Protein AF-A0A136JT56-F1 (afdb_monomer_lite)

Sequence (57 aa):
MYDRHQRVESLIRELVAAFIQQEANTDPLITVTRVTSSPDYRRMTVFFYYHPRRSRK

Secondary structure (DSSP, 8-state):
--HHHHHHHHHHHHHHHHHHHHHS-SSSEEEEEEEEE-TTSS-EEEEEEEE------

Structure (mmCIF, N/CA/C/O backbone):
data_AF-A0A136JT56-F1
#
_entry.id   AF-A0A136JT56-F1
#
loop_
_atom_site.group_PDB
_atom_site.id
_atom_site.type_symbol
_atom_site.label_atom_id
_atom_site.label_alt_id
_atom_site.label_comp_id
_atom_site.label_asym_id
_atom_site.label_entity_id
_atom_site.label_seq_id
_atom_site.pdbx_PDB_ins_code
_atom_site.Cartn_x
_atom_site.Cartn_y
_atom_site.Cartn_z
_atom_site.occupancy
_atom_site.B_iso_or_equiv
_atom_site.auth_seq_id
_atom_site.auth_comp_id
_atom_site.auth_asym_id
_atom_site.auth_atom_id
_atom_site.pdbx_PDB_model_num
ATOM 1 N N . MET A 1 1 ? 10.257 -9.501 -16.736 1.00 49.09 1 MET A N 1
ATOM 2 C CA . MET A 1 1 ? 10.983 -8.638 -15.771 1.00 49.09 1 MET A CA 1
ATOM 3 C C . MET A 1 1 ? 10.079 -7.882 -14.783 1.00 49.09 1 MET A C 1
ATOM 5 O O . MET A 1 1 ? 10.615 -7.261 -13.879 1.00 49.09 1 MET A O 1
ATOM 9 N N . TYR A 1 2 ? 8.743 -7.960 -14.881 1.00 60.41 2 TYR A N 1
ATOM 10 C CA . TYR A 1 2 ? 7.813 -7.195 -14.024 1.00 60.41 2 TYR A CA 1
ATOM 11 C C . TYR A 1 2 ? 7.412 -7.913 -12.711 1.00 60.41 2 TYR A C 1
ATOM 13 O O . TYR A 1 2 ? 7.021 -7.281 -11.736 1.00 60.41 2 TYR A O 1
ATOM 21 N N . ASP A 1 3 ? 7.589 -9.235 -12.662 1.00 80.31 3 ASP A N 1
ATOM 22 C CA . ASP A 1 3 ? 7.056 -10.113 -11.610 1.00 80.31 3 ASP A CA 1
ATOM 23 C C . ASP A 1 3 ? 7.702 -9.887 -10.227 1.00 80.31 3 ASP A C 1
ATOM 25 O O . ASP A 1 3 ? 7.031 -9.790 -9.202 1.00 80.31 3 ASP A O 1
ATOM 29 N N . ARG A 1 4 ? 9.030 -9.693 -10.185 1.00 85.69 4 ARG A N 1
ATOM 30 C CA . ARG A 1 4 ? 9.757 -9.515 -8.915 1.00 85.69 4 ARG A CA 1
ATOM 31 C C . ARG A 1 4 ? 9.378 -8.215 -8.206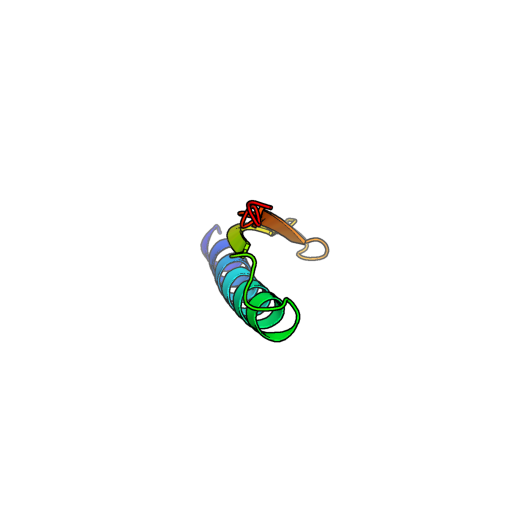 1.00 85.69 4 ARG A C 1
ATOM 33 O O . ARG A 1 4 ? 9.209 -8.225 -6.991 1.00 85.69 4 ARG A O 1
ATOM 40 N N . HIS A 1 5 ? 9.235 -7.115 -8.948 1.00 89.44 5 HIS A N 1
ATOM 41 C CA . HIS A 1 5 ? 8.797 -5.838 -8.380 1.00 89.44 5 HIS A CA 1
ATOM 42 C C . HIS A 1 5 ? 7.381 -5.942 -7.822 1.00 89.44 5 HIS A C 1
ATOM 44 O O . HIS A 1 5 ? 7.172 -5.608 -6.660 1.00 89.44 5 HIS A O 1
ATOM 50 N N . GLN A 1 6 ? 6.448 -6.511 -8.589 1.00 90.12 6 GLN A N 1
ATOM 51 C CA . GLN A 1 6 ? 5.071 -6.707 -8.134 1.00 90.12 6 GLN A CA 1
ATOM 52 C C . GLN A 1 6 ? 4.985 -7.592 -6.889 1.00 90.12 6 GLN A C 1
ATOM 54 O O . GLN A 1 6 ? 4.242 -7.282 -5.958 1.00 90.12 6 GLN A O 1
ATOM 59 N N . ARG A 1 7 ? 5.777 -8.668 -6.831 1.00 91.31 7 ARG A N 1
ATOM 60 C CA . ARG A 1 7 ? 5.803 -9.555 -5.666 1.00 91.31 7 ARG A CA 1
ATOM 61 C C . ARG A 1 7 ? 6.311 -8.841 -4.417 1.00 91.31 7 ARG A C 1
ATOM 63 O O . ARG A 1 7 ? 5.709 -8.973 -3.356 1.00 91.31 7 ARG A O 1
ATOM 70 N N . VAL A 1 8 ? 7.390 -8.071 -4.543 1.00 92.56 8 VAL A N 1
ATOM 71 C CA . VAL A 1 8 ? 7.928 -7.273 -3.432 1.00 92.56 8 VAL A CA 1
ATOM 72 C C . VAL A 1 8 ? 6.915 -6.217 -2.988 1.00 92.56 8 VAL A C 1
ATOM 74 O O . VAL A 1 8 ? 6.649 -6.097 -1.797 1.00 92.56 8 VAL A O 1
ATOM 77 N N . GLU A 1 9 ? 6.299 -5.497 -3.923 1.00 93.88 9 GLU A N 1
ATOM 78 C CA . GLU A 1 9 ? 5.282 -4.484 -3.620 1.00 93.88 9 GLU A CA 1
ATOM 79 C C . GLU A 1 9 ? 4.064 -5.079 -2.903 1.00 93.88 9 GLU A C 1
ATOM 81 O O . GLU A 1 9 ? 3.574 -4.479 -1.947 1.00 93.88 9 GLU A O 1
ATOM 86 N N . SER A 1 10 ? 3.612 -6.277 -3.296 1.00 93.12 10 SER A N 1
ATOM 87 C CA . SER A 1 10 ? 2.502 -6.967 -2.624 1.00 93.12 10 SER A CA 1
ATOM 88 C C . SER A 1 10 ? 2.847 -7.357 -1.188 1.00 93.12 10 SER A C 1
ATOM 90 O O . SER A 1 10 ? 2.057 -7.097 -0.283 1.00 93.12 10 SER A O 1
ATOM 92 N N . LEU A 1 11 ? 4.035 -7.931 -0.965 1.00 94.38 11 LEU A N 1
ATOM 93 C CA . LEU A 1 11 ? 4.487 -8.324 0.375 1.00 94.38 11 LEU A CA 1
ATOM 94 C C . LEU A 1 11 ? 4.607 -7.112 1.301 1.00 94.38 11 LEU A C 1
ATOM 96 O O . LEU A 1 11 ? 4.158 -7.140 2.444 1.00 94.38 11 LEU A O 1
ATOM 100 N N . ILE A 1 12 ? 5.177 -6.021 0.793 1.00 94.56 12 ILE A N 1
ATOM 101 C CA . ILE A 1 12 ? 5.338 -4.787 1.563 1.00 94.56 12 ILE A CA 1
ATOM 102 C C . ILE A 1 12 ? 3.980 -4.166 1.872 1.00 94.56 12 ILE A C 1
ATOM 104 O O . ILE A 1 12 ? 3.770 -3.695 2.985 1.00 94.56 12 ILE A O 1
ATOM 108 N N . ARG A 1 13 ? 3.033 -4.199 0.928 1.00 93.88 13 ARG A N 1
ATOM 109 C CA . ARG A 1 13 ? 1.669 -3.714 1.159 1.00 93.88 13 ARG A CA 1
ATOM 110 C C . ARG A 1 13 ? 1.011 -4.423 2.343 1.00 93.88 13 ARG A C 1
ATOM 112 O O . ARG A 1 13 ? 0.419 -3.753 3.183 1.00 93.88 13 ARG A O 1
ATOM 119 N N . GLU A 1 14 ? 1.118 -5.747 2.407 1.00 93.12 14 GLU A N 1
ATOM 120 C CA . GLU A 1 14 ? 0.540 -6.547 3.493 1.00 93.12 14 GLU A CA 1
ATOM 121 C C . GLU A 1 14 ? 1.225 -6.272 4.833 1.00 93.12 14 GLU A C 1
ATOM 123 O O . GLU A 1 14 ? 0.544 -6.027 5.828 1.00 93.12 14 GLU A O 1
ATOM 128 N N . LEU A 1 15 ? 2.561 -6.220 4.849 1.00 94.06 15 LEU A N 1
ATOM 129 C CA . LEU A 1 15 ? 3.331 -5.899 6.053 1.00 94.06 15 LEU A CA 1
ATOM 130 C C . LEU A 1 15 ? 2.986 -4.515 6.604 1.00 94.06 15 LEU A C 1
ATOM 132 O O . LEU A 1 15 ? 2.776 -4.361 7.804 1.00 94.06 15 LEU A O 1
ATOM 136 N N . VAL A 1 16 ? 2.897 -3.509 5.733 1.00 92.69 16 VAL A N 1
ATOM 137 C CA . VAL A 1 16 ? 2.562 -2.144 6.146 1.00 92.69 16 VAL A CA 1
ATOM 138 C C . VAL A 1 16 ? 1.118 -2.057 6.633 1.00 92.69 16 VAL A C 1
ATOM 140 O O . VAL A 1 16 ? 0.866 -1.400 7.638 1.00 92.69 16 VAL A O 1
ATOM 143 N N . ALA A 1 17 ? 0.171 -2.738 5.980 1.00 89.44 17 ALA A N 1
ATOM 144 C CA . ALA A 1 17 ? -1.214 -2.780 6.444 1.00 89.44 17 ALA A CA 1
ATOM 145 C C . ALA A 1 17 ? -1.328 -3.412 7.842 1.00 89.44 17 ALA A C 1
ATOM 147 O O . ALA A 1 17 ? -1.993 -2.849 8.710 1.00 89.44 17 ALA A O 1
ATOM 148 N N . ALA A 1 18 ? -0.633 -4.529 8.076 1.00 89.94 18 ALA A N 1
ATOM 149 C CA . ALA A 1 18 ? -0.603 -5.193 9.377 1.00 89.94 18 ALA A CA 1
ATOM 150 C C . ALA A 1 18 ? 0.060 -4.322 10.455 1.00 89.94 18 ALA A C 1
ATOM 152 O O .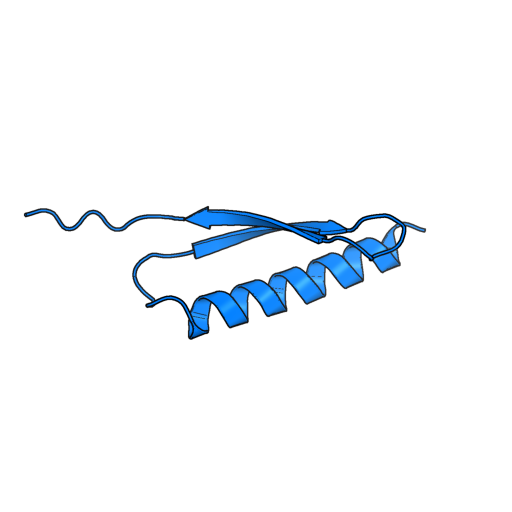 ALA A 1 18 ? -0.470 -4.198 11.556 1.00 89.94 18 ALA A O 1
ATOM 153 N N . PHE A 1 19 ? 1.182 -3.676 10.128 1.00 90.25 19 PHE A N 1
ATOM 154 C CA . PHE A 1 19 ? 1.876 -2.767 11.040 1.00 90.25 19 PHE A CA 1
ATOM 155 C C . PHE A 1 19 ? 0.993 -1.582 11.440 1.00 90.25 19 PHE A C 1
ATOM 157 O O . PHE A 1 19 ? 0.831 -1.298 12.622 1.00 90.25 19 PHE A O 1
ATOM 164 N N . ILE A 1 20 ? 0.362 -0.925 10.463 1.00 86.81 20 ILE A N 1
ATOM 165 C CA . ILE A 1 20 ? -0.541 0.199 10.726 1.00 86.81 20 ILE A CA 1
ATOM 166 C C . ILE A 1 20 ? -1.722 -0.246 11.592 1.00 86.81 20 ILE A C 1
ATOM 168 O O . ILE A 1 20 ? -2.105 0.490 12.490 1.00 86.81 20 ILE A O 1
ATOM 172 N N . GLN A 1 21 ? -2.285 -1.433 11.359 1.00 83.69 21 GLN A N 1
ATOM 173 C CA . GLN A 1 21 ? -3.390 -1.949 12.169 1.00 83.69 21 GLN A CA 1
ATOM 174 C C . GLN A 1 21 ? -3.003 -2.170 13.642 1.00 83.69 21 GLN A C 1
ATOM 176 O O . GLN A 1 21 ? -3.865 -2.073 14.511 1.00 83.69 21 GLN A O 1
ATOM 181 N N . GLN A 1 22 ? -1.738 -2.500 13.916 1.00 85.06 22 GLN A N 1
ATOM 182 C CA . GLN A 1 22 ? -1.236 -2.718 15.275 1.00 85.06 22 GLN A CA 1
ATOM 183 C C . GLN A 1 22 ? -0.875 -1.407 15.981 1.00 85.06 22 GLN A C 1
ATOM 185 O O . GLN A 1 22 ? -1.179 -1.246 17.159 1.00 85.06 22 GLN A O 1
ATOM 190 N N . GLU A 1 23 ? -0.227 -0.485 15.269 1.00 82.38 23 GLU A N 1
ATOM 191 C CA . GLU A 1 23 ? 0.297 0.762 15.841 1.00 82.38 23 GLU A CA 1
ATOM 192 C C . GLU A 1 23 ? -0.734 1.893 15.874 1.00 82.38 23 GLU A C 1
ATOM 194 O O . GLU A 1 23 ? -0.759 2.703 16.802 1.00 82.38 23 GLU A O 1
ATO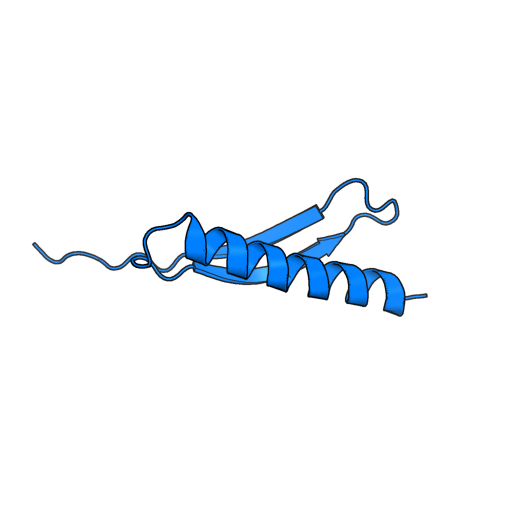M 199 N N . ALA A 1 24 ? -1.597 1.982 14.860 1.00 74.31 24 ALA A N 1
ATOM 200 C CA . ALA A 1 24 ? -2.691 2.935 14.878 1.00 74.31 24 ALA A CA 1
ATOM 201 C C . ALA A 1 24 ? -3.839 2.352 15.705 1.00 74.31 24 ALA A C 1
ATOM 203 O O . ALA A 1 24 ? -4.254 1.212 15.499 1.00 74.31 24 ALA A O 1
ATOM 204 N N . ASN A 1 25 ? -4.412 3.162 16.601 1.00 65.12 25 ASN A N 1
ATOM 205 C CA . ASN A 1 25 ? -5.728 2.858 17.157 1.00 65.12 25 ASN A CA 1
ATOM 206 C C . ASN A 1 25 ? -6.674 2.505 15.998 1.00 65.12 25 ASN A C 1
ATOM 208 O O . ASN A 1 25 ? -6.722 3.229 15.004 1.00 65.12 25 ASN A O 1
ATOM 212 N N . THR A 1 26 ? -7.450 1.426 16.142 1.00 63.28 26 THR A N 1
ATOM 213 C CA . THR A 1 26 ? -8.404 0.926 15.125 1.00 63.28 26 THR A CA 1
ATOM 214 C C . THR A 1 26 ? -9.418 1.966 14.641 1.00 63.28 26 THR A C 1
ATOM 216 O O . THR A 1 26 ? -10.123 1.736 13.660 1.00 63.28 26 THR A O 1
ATOM 219 N N . ASP A 1 27 ? -9.504 3.096 15.336 1.00 64.19 27 ASP A N 1
ATOM 220 C CA . ASP A 1 27 ? -10.244 4.271 14.925 1.00 64.19 27 ASP A CA 1
ATOM 221 C C . ASP A 1 27 ? -9.236 5.419 14.758 1.00 64.19 27 ASP A C 1
ATOM 223 O O . ASP A 1 27 ? -8.740 5.945 15.763 1.00 64.19 27 ASP A O 1
ATOM 227 N N . PRO A 1 28 ? -8.846 5.776 13.522 1.00 66.50 28 PRO A N 1
ATOM 228 C CA . PRO A 1 28 ? -9.586 5.640 12.259 1.00 66.50 28 PRO A CA 1
ATOM 229 C C . PRO A 1 28 ? -9.102 4.533 11.305 1.00 66.50 28 PRO A C 1
ATOM 231 O O . PRO A 1 28 ? -7.946 4.120 11.317 1.00 66.50 28 PRO A O 1
ATOM 234 N N . LEU A 1 29 ? -9.985 4.130 10.382 1.00 79.94 29 LEU A N 1
ATOM 235 C CA . LEU A 1 29 ? -9.679 3.158 9.329 1.00 79.94 29 LEU A CA 1
ATOM 236 C C . LEU A 1 29 ? -8.621 3.710 8.358 1.00 79.94 29 LEU A C 1
ATOM 238 O O . LEU A 1 29 ? -8.869 4.672 7.622 1.00 79.94 29 LEU A O 1
ATOM 242 N N . ILE A 1 30 ? -7.461 3.055 8.320 1.00 84.88 30 ILE A N 1
ATOM 243 C CA . ILE A 1 30 ? -6.380 3.335 7.371 1.00 84.88 30 ILE A CA 1
ATOM 244 C C . ILE A 1 30 ? -6.318 2.201 6.348 1.00 84.88 30 ILE A C 1
ATOM 246 O O . ILE A 1 30 ? -6.264 1.029 6.707 1.00 84.88 30 ILE A O 1
ATOM 250 N N . THR A 1 31 ? -6.339 2.540 5.060 1.00 87.88 31 THR A N 1
ATOM 251 C CA . THR A 1 31 ? -6.294 1.572 3.953 1.00 87.88 31 THR A CA 1
ATOM 252 C C . THR A 1 31 ? -5.077 1.828 3.076 1.00 87.88 31 THR A C 1
ATOM 254 O O . THR A 1 31 ? -4.956 2.899 2.484 1.00 87.88 31 THR A O 1
ATOM 257 N N . VAL A 1 32 ? -4.190 0.841 2.939 1.00 89.38 32 VAL A N 1
ATOM 258 C CA . VAL A 1 32 ? -3.048 0.913 2.016 1.00 89.38 32 VAL A CA 1
ATOM 259 C C . VAL A 1 32 ? -3.522 0.577 0.601 1.00 89.38 32 VAL A C 1
ATOM 261 O O . VAL A 1 32 ? -3.969 -0.537 0.339 1.00 89.38 32 VAL A O 1
ATOM 264 N N . THR A 1 33 ? -3.439 1.531 -0.327 1.00 90.62 33 THR A N 1
ATOM 265 C CA . THR A 1 33 ? -3.996 1.383 -1.683 1.00 90.62 33 THR A CA 1
ATOM 266 C C . THR A 1 33 ? -2.962 0.889 -2.682 1.00 90.62 33 THR A C 1
ATOM 268 O O . THR A 1 33 ? -3.269 0.057 -3.537 1.00 90.62 33 THR A O 1
ATOM 271 N N . ARG A 1 34 ? -1.725 1.380 -2.582 1.00 92.06 34 ARG A N 1
ATOM 272 C CA . ARG A 1 34 ? -0.656 1.059 -3.528 1.00 92.06 34 ARG A CA 1
ATOM 273 C C . ARG A 1 34 ? 0.709 1.171 -2.870 1.00 92.06 34 ARG A C 1
ATOM 275 O O . ARG A 1 34 ? 0.935 2.039 -2.034 1.00 92.06 34 ARG A O 1
ATOM 282 N N . VAL A 1 35 ? 1.635 0.333 -3.317 1.00 93.88 35 VAL A N 1
ATOM 283 C CA . VAL A 1 35 ? 3.060 0.443 -3.004 1.00 93.88 35 VAL A CA 1
ATOM 284 C C . VAL A 1 35 ? 3.824 0.488 -4.317 1.00 93.88 35 VAL A C 1
ATOM 286 O O . VAL A 1 35 ? 3.448 -0.193 -5.266 1.00 93.88 35 VAL A O 1
ATOM 289 N N . THR A 1 36 ? 4.859 1.316 -4.390 1.00 93.81 36 THR A N 1
ATOM 290 C CA . THR A 1 36 ? 5.789 1.338 -5.522 1.00 93.81 36 THR A CA 1
ATOM 291 C C . THR A 1 36 ? 7.215 1.235 -5.028 1.00 93.81 36 THR A C 1
ATOM 293 O O . THR A 1 36 ? 7.586 1.886 -4.049 1.00 93.81 36 THR A O 1
ATOM 296 N N . SER A 1 37 ? 8.016 0.455 -5.737 1.00 93.25 37 SER A N 1
ATOM 297 C CA . SER A 1 37 ? 9.435 0.262 -5.468 1.00 93.25 37 SER A CA 1
ATOM 298 C C . SER A 1 37 ? 10.297 0.978 -6.506 1.00 93.25 37 SER A C 1
ATOM 300 O O . SER A 1 37 ? 9.959 1.032 -7.689 1.00 93.25 37 SER A O 1
ATOM 302 N N . SER A 1 38 ? 11.426 1.540 -6.071 1.00 92.44 38 SER A N 1
ATOM 303 C CA . SER A 1 38 ? 12.464 1.975 -7.005 1.00 92.44 38 SER A CA 1
ATOM 304 C C . SER A 1 38 ? 13.117 0.755 -7.682 1.00 92.44 38 SER A C 1
ATOM 306 O O 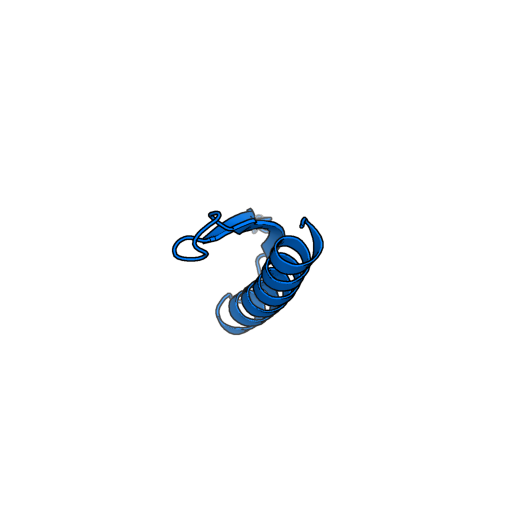. SER A 1 38 ? 13.130 -0.331 -7.095 1.00 92.44 38 SER A O 1
ATOM 308 N N . PRO A 1 39 ? 13.691 0.894 -8.895 1.00 87.94 39 PRO A N 1
ATOM 309 C CA . PRO A 1 39 ? 14.321 -0.225 -9.610 1.00 87.94 39 PRO A CA 1
ATOM 310 C C . PRO A 1 39 ? 15.448 -0.920 -8.828 1.00 87.94 39 PRO A C 1
ATOM 312 O O . PRO A 1 39 ? 15.714 -2.100 -9.022 1.00 87.94 39 PRO A O 1
ATOM 315 N N . ASP A 1 40 ? 16.102 -0.185 -7.929 1.00 90.81 40 ASP A N 1
ATOM 316 C CA . ASP A 1 40 ? 17.172 -0.656 -7.046 1.00 90.81 40 ASP A CA 1
ATOM 317 C C . ASP A 1 40 ? 16.668 -1.129 -5.667 1.00 90.81 40 ASP A C 1
ATOM 319 O O . ASP A 1 40 ? 17.477 -1.475 -4.807 1.00 90.81 40 ASP A O 1
ATOM 323 N N . TYR A 1 41 ? 15.349 -1.120 -5.439 1.00 89.38 41 TYR A N 1
ATOM 324 C CA . TYR A 1 41 ? 14.666 -1.453 -4.182 1.00 89.38 41 TYR A CA 1
ATOM 325 C C . TYR A 1 41 ? 15.107 -0.649 -2.948 1.00 89.38 41 TYR A C 1
ATOM 327 O O . TYR A 1 41 ? 14.696 -0.963 -1.831 1.00 89.38 41 TYR A O 1
ATOM 335 N N . ARG A 1 42 ? 15.9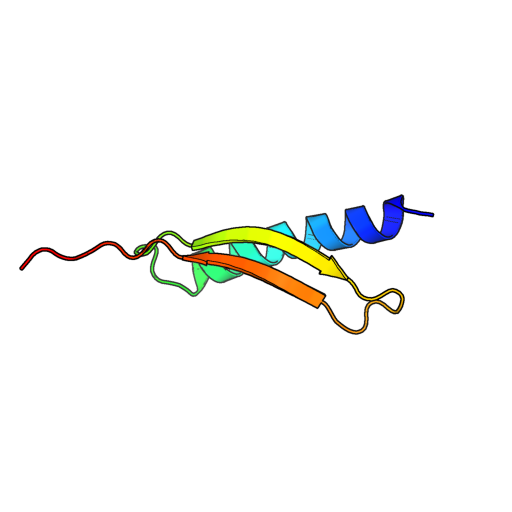12 0.406 -3.115 1.00 92.31 42 ARG A N 1
ATOM 336 C CA . ARG A 1 42 ? 16.402 1.224 -1.995 1.00 92.31 42 ARG A CA 1
ATOM 337 C C . ARG A 1 42 ? 15.340 2.152 -1.428 1.00 92.31 42 ARG A C 1
ATOM 339 O O . ARG A 1 42 ? 15.481 2.625 -0.303 1.00 92.31 42 ARG A O 1
ATOM 346 N N . ARG A 1 43 ? 14.305 2.457 -2.210 1.00 92.69 43 ARG A N 1
ATOM 347 C CA . ARG A 1 43 ? 13.195 3.312 -1.798 1.00 92.69 43 ARG A CA 1
ATOM 348 C C . ARG A 1 43 ? 11.878 2.627 -2.105 1.00 92.69 43 ARG A C 1
ATOM 350 O O . ARG A 1 43 ? 11.684 2.059 -3.179 1.00 92.69 43 ARG A O 1
ATOM 357 N N . MET A 1 44 ? 10.960 2.741 -1.157 1.00 93.50 44 MET A N 1
ATOM 358 C CA . MET A 1 44 ? 9.576 2.336 -1.331 1.00 93.50 44 MET A CA 1
ATOM 359 C C . MET A 1 44 ? 8.667 3.494 -0.969 1.00 93.50 44 MET A C 1
ATOM 361 O O . MET A 1 44 ? 8.895 4.203 0.009 1.00 93.50 44 MET A O 1
ATOM 365 N N . THR A 1 45 ? 7.635 3.680 -1.777 1.00 94.94 45 THR A N 1
ATOM 366 C CA . THR A 1 45 ? 6.605 4.685 -1.549 1.00 94.94 45 THR A CA 1
ATOM 367 C C . THR A 1 45 ? 5.292 3.967 -1.312 1.00 94.94 45 THR A C 1
ATOM 369 O O . THR A 1 45 ? 4.855 3.171 -2.143 1.00 94.94 45 THR A O 1
ATOM 372 N N . VAL A 1 46 ? 4.684 4.239 -0.161 1.00 93.75 46 VAL A N 1
ATOM 373 C CA . VAL A 1 46 ? 3.402 3.667 0.246 1.00 93.75 46 VAL A CA 1
ATOM 374 C C . VAL A 1 46 ? 2.336 4.745 0.128 1.00 93.75 46 VAL A C 1
ATOM 376 O O . VAL A 1 46 ? 2.457 5.818 0.712 1.00 93.75 46 VAL A O 1
ATOM 379 N N . PHE A 1 47 ? 1.280 4.438 -0.612 1.00 94.38 47 PHE A N 1
ATOM 380 C CA . PHE A 1 47 ? 0.097 5.271 -0.738 1.00 94.38 47 PHE A CA 1
ATOM 381 C C . PHE A 1 47 ? -1.011 4.669 0.118 1.00 94.38 47 PHE A C 1
ATOM 383 O O . PHE A 1 47 ? -1.331 3.483 -0.002 1.00 94.38 47 PHE A O 1
ATOM 390 N N . PHE A 1 48 ? -1.605 5.488 0.979 1.00 91.38 48 PHE A N 1
ATOM 391 C CA . PHE A 1 48 ? -2.700 5.074 1.842 1.00 91.38 48 PHE A CA 1
ATOM 392 C C . PHE A 1 48 ? -3.788 6.141 1.896 1.00 91.38 48 PHE A C 1
ATOM 394 O O . PHE A 1 48 ? -3.537 7.331 1.704 1.00 91.38 48 PHE A O 1
ATOM 401 N N . TYR A 1 49 ? -5.008 5.687 2.151 1.00 89.50 49 TYR A N 1
ATOM 402 C CA . TYR A 1 49 ? -6.142 6.528 2.479 1.00 89.50 49 TYR A CA 1
ATOM 403 C C . TYR A 1 49 ? -6.406 6.444 3.978 1.00 89.50 49 TYR A C 1
ATOM 405 O O . TYR A 1 49 ? -6.389 5.364 4.568 1.00 89.50 49 TYR A O 1
ATOM 413 N N . TYR A 1 50 ? -6.655 7.597 4.580 1.00 86.31 50 TYR A N 1
ATOM 414 C CA . TYR A 1 50 ? -7.011 7.735 5.981 1.00 86.31 50 TYR A CA 1
ATOM 415 C C . TYR A 1 50 ? -8.452 8.239 6.044 1.00 86.31 50 TYR A C 1
ATOM 417 O O . TYR A 1 50 ? -8.750 9.310 5.508 1.00 86.31 50 TYR A O 1
ATOM 425 N N . HIS A 1 51 ? -9.347 7.465 6.665 1.00 82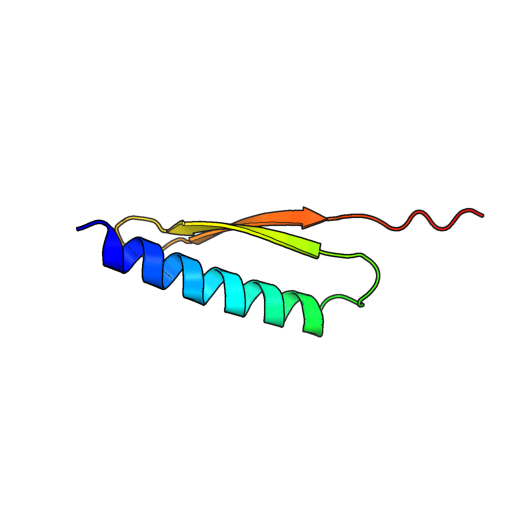.19 51 HIS A N 1
ATOM 426 C CA . HIS A 1 51 ? -10.746 7.849 6.829 1.00 82.19 51 HIS A CA 1
ATOM 427 C C . HIS A 1 51 ? -11.025 8.307 8.267 1.00 82.19 51 HIS A C 1
ATOM 429 O O . HIS A 1 51 ? -11.337 7.474 9.120 1.00 82.19 51 HIS A O 1
ATOM 435 N N . PRO A 1 52 ? -10.931 9.614 8.575 1.00 76.50 52 PRO A N 1
ATOM 436 C CA . PRO A 1 52 ? -11.177 10.095 9.924 1.00 76.50 52 PRO A CA 1
ATOM 437 C C . PRO A 1 52 ? -12.636 9.875 10.301 1.00 76.50 52 PRO A C 1
ATOM 439 O O . PRO A 1 52 ? -13.544 10.423 9.667 1.00 76.50 52 PRO A O 1
ATOM 442 N N . ARG A 1 53 ? -12.880 9.157 11.396 1.00 68.62 53 ARG A N 1
ATOM 443 C CA . ARG A 1 53 ? -14.196 9.180 12.024 1.00 68.62 53 ARG A CA 1
ATOM 444 C C . ARG A 1 53 ? -14.374 10.537 12.694 1.00 68.62 53 ARG A C 1
ATOM 446 O O . ARG A 1 53 ? -13.736 10.857 13.693 1.00 68.62 53 ARG A O 1
ATOM 453 N N . ARG A 1 54 ? -15.242 11.373 12.120 1.00 61.78 54 ARG A N 1
ATOM 454 C CA . ARG A 1 54 ? -15.695 12.602 12.779 1.00 61.78 54 ARG A CA 1
ATOM 455 C C . ARG A 1 54 ? -16.489 12.211 14.024 1.00 61.78 54 ARG A C 1
ATOM 457 O O . ARG A 1 54 ? -17.632 11.775 13.911 1.00 61.78 54 ARG A O 1
ATOM 464 N N . SER A 1 55 ? -15.900 12.412 15.199 1.00 61.25 55 SER A N 1
ATOM 465 C CA . SER A 1 55 ? -16.662 12.500 16.444 1.00 61.25 55 SER A CA 1
ATOM 466 C C . SER A 1 55 ? -17.580 13.721 16.335 1.00 61.25 55 SER A C 1
ATOM 468 O O . SER A 1 55 ? -17.113 14.862 16.358 1.00 61.25 55 SER A O 1
ATOM 470 N N . ARG A 1 56 ? -18.878 13.491 16.095 1.00 57.56 56 ARG A N 1
ATOM 471 C CA . ARG A 1 56 ? -19.902 14.531 16.245 1.00 57.56 56 ARG A CA 1
ATOM 472 C C . ARG A 1 56 ? -19.986 14.843 17.739 1.00 57.56 56 ARG A C 1
ATOM 474 O O . ARG A 1 56 ? -20.477 14.012 18.497 1.00 57.56 56 ARG A O 1
ATOM 481 N N . LYS A 1 57 ? -19.451 16.000 18.132 1.00 49.69 57 LYS A N 1
ATOM 482 C CA . LYS A 1 57 ? -19.882 16.690 19.351 1.00 49.69 57 LYS A CA 1
ATOM 483 C C . LYS A 1 57 ? -21.267 17.282 19.134 1.00 49.69 57 LYS A C 1
ATOM 485 O O . LYS A 1 57 ? -21.545 17.669 17.975 1.00 49.69 57 LYS A O 1
#

Radius of gyration: 14.06 Å; chains: 1; bounding box: 37×27×35 Å

Foldseek 3Di:
DVVVQVVVFVVVLVVVLVVCCVPPDVAPDKHFDGKGADPVRPDIDTDIDIDHDDPDD

pLDDT: mean 83.9, std 12.48, range [49.09, 94.94]